Protein AF-A0A7W7VA38-F1 (afdb_monomer)

Mean predicted aligned error: 7.82 Å

Foldseek 3Di:
DDPPPPLLPLLVLLFVLLQLLQPVVDPPRPGHDPVSSVCSVVLLVVLVVVDLQVSLCVSQVDPDPGRDPSSSVSSVVSNVSSVVSRD

Secondary structure (DSSP, 8-state):
---------HHHHHHHHHHHHHHTTSTT--S--HHHHTTHHHHHHHHHTT-HHHHHHHHHT--SSS--HHHHHHHHHHHHHHHHHT-

Solvent-accessible surface area (backbone atoms only — not comparable to full-atom values): 4952 Å² total; per-residue (Å²): 136,81,80,72,75,74,68,63,58,63,69,57,53,21,45,52,42,7,20,42,64,61,51,45,88,42,91,90,55,86,67,38,53,72,80,29,44,78,38,7,60,63,49,48,55,32,41,76,69,68,39,52,68,62,32,5,29,68,61,50,70,52,93,55,100,67,58,49,71,75,26,41,54,35,26,52,52,42,37,51,52,50,59,66,59,71,109

Structure (mmCIF, N/CA/C/O backbone):
data_AF-A0A7W7VA38-F1
#
_entry.id   AF-A0A7W7VA38-F1
#
loop_
_atom_site.group_PD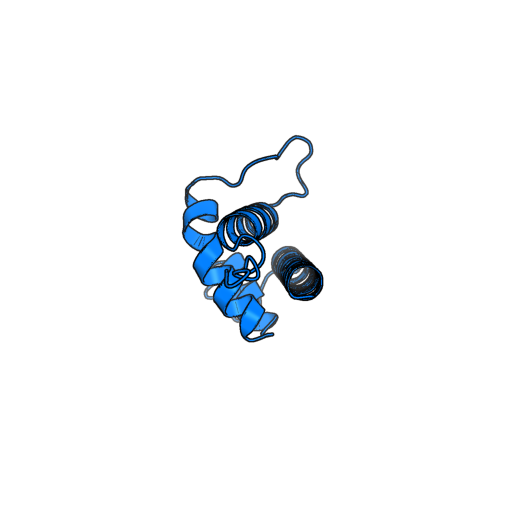B
_atom_site.id
_atom_site.type_symbol
_atom_site.label_atom_id
_atom_site.label_alt_id
_atom_site.label_comp_id
_atom_site.label_asym_id
_atom_site.label_entity_id
_atom_site.label_seq_id
_atom_site.pdbx_PDB_ins_code
_atom_site.Cartn_x
_atom_site.Cartn_y
_atom_site.Cartn_z
_atom_site.occupancy
_atom_site.B_iso_or_equiv
_atom_site.auth_seq_id
_atom_site.auth_comp_id
_atom_site.auth_asym_id
_atom_site.auth_atom_id
_atom_site.pdbx_PDB_model_num
ATOM 1 N N . MET A 1 1 ? 0.260 -33.237 14.502 1.00 35.88 1 MET A N 1
ATOM 2 C CA . MET A 1 1 ? -0.185 -31.874 14.854 1.00 35.88 1 MET A CA 1
ATOM 3 C C . MET A 1 1 ? 0.648 -30.936 14.007 1.00 35.88 1 MET A C 1
ATOM 5 O O . MET A 1 1 ? 1.784 -30.659 14.357 1.00 35.88 1 MET A O 1
ATOM 9 N N . THR A 1 2 ? 0.158 -30.613 12.814 1.00 34.94 2 THR A N 1
ATOM 10 C CA . THR A 1 2 ? 0.887 -29.778 11.858 1.00 34.94 2 THR A CA 1
ATOM 11 C C . THR A 1 2 ? 0.635 -28.337 12.259 1.00 34.94 2 THR A C 1
ATOM 13 O O . THR A 1 2 ? -0.503 -27.877 12.191 1.00 34.94 2 THR A O 1
ATOM 16 N N . THR A 1 3 ? 1.667 -27.661 12.750 1.00 40.47 3 THR A N 1
ATOM 17 C CA . THR A 1 3 ? 1.683 -26.211 12.918 1.00 40.47 3 THR A CA 1
ATOM 18 C C . THR A 1 3 ? 1.477 -25.600 11.540 1.00 40.47 3 THR A C 1
ATOM 20 O O . THR A 1 3 ? 2.385 -25.579 10.712 1.00 40.47 3 THR A O 1
ATOM 23 N N . ALA A 1 4 ? 0.243 -25.175 11.266 1.00 44.69 4 ALA A N 1
ATOM 24 C CA . ALA A 1 4 ? -0.004 -24.195 10.231 1.00 44.69 4 ALA A CA 1
ATOM 25 C C . ALA A 1 4 ? 0.843 -22.986 10.622 1.00 44.69 4 ALA A C 1
ATOM 27 O O . ALA A 1 4 ? 0.590 -22.358 11.645 1.00 44.69 4 ALA A O 1
ATOM 28 N N . VAL A 1 5 ? 1.917 -22.744 9.875 1.00 44.47 5 VAL A N 1
ATOM 29 C CA . VAL A 1 5 ? 2.564 -21.441 9.887 1.00 44.47 5 VAL A CA 1
ATOM 30 C C . VAL A 1 5 ? 1.446 -20.490 9.462 1.00 44.47 5 VAL A C 1
ATOM 32 O O . VAL A 1 5 ? 0.924 -20.600 8.350 1.00 44.47 5 VAL A O 1
ATOM 35 N N . GLU A 1 6 ? 0.939 -19.704 10.410 1.00 42.94 6 GLU A N 1
ATOM 36 C CA . GLU A 1 6 ? 0.047 -18.589 10.127 1.00 42.94 6 GLU A CA 1
ATOM 37 C C . GLU A 1 6 ? 0.789 -17.753 9.091 1.00 42.94 6 GLU A C 1
ATOM 39 O O . GLU A 1 6 ? 1.800 -17.121 9.392 1.00 42.94 6 GLU A O 1
ATOM 44 N N . ALA A 1 7 ? 0.358 -17.844 7.829 1.00 47.22 7 ALA A N 1
ATOM 45 C CA . ALA A 1 7 ? 0.718 -16.838 6.855 1.00 47.22 7 ALA A CA 1
ATOM 46 C C . ALA A 1 7 ? 0.358 -15.504 7.522 1.00 47.22 7 ALA A C 1
ATOM 48 O O . ALA A 1 7 ? -0.770 -15.409 8.015 1.00 47.22 7 ALA A O 1
ATOM 49 N N . PRO A 1 8 ? 1.289 -14.541 7.610 1.00 51.34 8 PRO A N 1
ATOM 50 C CA . PRO A 1 8 ? 1.056 -13.276 8.299 1.00 51.34 8 PRO A CA 1
ATOM 51 C C . PRO A 1 8 ? -0.313 -12.753 7.873 1.00 51.34 8 PRO A C 1
ATOM 53 O O . PRO A 1 8 ? -0.577 -12.679 6.668 1.00 51.34 8 PRO A O 1
ATOM 56 N N . ASP A 1 9 ? -1.198 -12.538 8.856 1.00 66.19 9 ASP A N 1
ATOM 57 C CA . ASP A 1 9 ? -2.639 -12.325 8.693 1.00 66.19 9 ASP A CA 1
ATOM 58 C C . ASP A 1 9 ? -2.913 -11.420 7.490 1.00 66.19 9 ASP A C 1
ATOM 60 O O . ASP A 1 9 ? -2.810 -10.193 7.549 1.00 66.19 9 ASP A O 1
ATOM 64 N N . THR A 1 10 ? -3.221 -12.035 6.346 1.00 74.44 10 THR A N 1
ATOM 65 C CA . THR A 1 10 ? -3.269 -11.316 5.066 1.00 74.44 10 THR A CA 1
ATOM 66 C C . THR A 1 10 ? -4.329 -10.219 5.125 1.00 74.44 10 THR A C 1
ATOM 68 O O . THR A 1 10 ? -4.165 -9.156 4.538 1.00 74.44 10 THR A O 1
ATOM 71 N N . ALA A 1 11 ? -5.374 -10.436 5.927 1.00 79.81 11 ALA A N 1
ATOM 72 C CA . ALA A 1 11 ? -6.418 -9.465 6.214 1.00 79.81 11 ALA A CA 1
ATOM 73 C C . ALA A 1 11 ? -5.920 -8.223 6.984 1.00 79.81 11 ALA A C 1
ATOM 75 O O . ALA A 1 11 ? -6.412 -7.119 6.730 1.00 79.81 11 ALA A O 1
ATOM 76 N N . ASP A 1 12 ? -4.965 -8.374 7.906 1.00 82.56 12 ASP A N 1
ATOM 77 C CA . ASP A 1 12 ? -4.378 -7.251 8.649 1.00 82.56 12 ASP A CA 1
ATOM 78 C C . ASP A 1 12 ? -3.443 -6.441 7.741 1.00 82.56 12 ASP A C 1
ATOM 80 O O . ASP A 1 12 ? -3.554 -5.213 7.641 1.00 82.56 12 ASP A O 1
ATOM 84 N N . LEU A 1 13 ? -2.632 -7.143 6.943 1.00 84.19 13 LEU A N 1
ATOM 85 C CA . LEU A 1 13 ? -1.767 -6.531 5.937 1.00 84.19 13 LEU A CA 1
ATOM 86 C C . LEU A 1 13 ? -2.581 -5.778 4.868 1.00 84.19 13 LEU A C 1
ATOM 88 O O . LEU A 1 13 ? -2.260 -4.640 4.522 1.00 84.19 13 LEU A O 1
ATOM 92 N N . GLU A 1 14 ? -3.690 -6.352 4.396 1.00 87.56 14 GLU A N 1
ATOM 93 C CA . GLU A 1 14 ? -4.632 -5.691 3.484 1.00 87.56 14 GLU A CA 1
ATOM 94 C C . GLU A 1 14 ? -5.209 -4.399 4.082 1.00 87.56 14 GLU A C 1
ATOM 96 O O . GLU A 1 14 ? -5.308 -3.383 3.380 1.00 87.56 14 GLU A O 1
ATOM 101 N N . GLN A 1 15 ? -5.583 -4.408 5.367 1.00 85.25 15 GLN A N 1
ATOM 102 C CA . GLN A 1 15 ? -6.103 -3.222 6.057 1.00 85.25 15 GLN A CA 1
ATOM 103 C C . GLN A 1 15 ? -5.037 -2.140 6.219 1.00 85.25 15 GLN A C 1
ATOM 105 O O . GLN A 1 15 ? -5.326 -0.958 5.991 1.00 85.25 15 GLN A O 1
ATOM 110 N N . LEU A 1 16 ? -3.808 -2.527 6.556 1.00 86.50 16 LEU A N 1
ATOM 111 C CA . LEU A 1 16 ? -2.681 -1.613 6.693 1.00 86.50 16 LEU A CA 1
ATOM 112 C C . LEU A 1 16 ? -2.331 -0.956 5.350 1.00 86.50 16 LEU A C 1
ATOM 114 O O . LEU A 1 16 ? -2.250 0.272 5.257 1.00 86.50 16 LEU A O 1
ATOM 118 N N . ILE A 1 17 ? -2.238 -1.747 4.280 1.00 89.19 17 ILE A N 1
ATOM 119 C CA . ILE A 1 17 ? -2.008 -1.267 2.909 1.00 89.19 17 ILE A CA 1
ATOM 120 C C . ILE A 1 17 ? -3.134 -0.330 2.465 1.00 89.19 17 ILE A C 1
ATOM 122 O O . ILE A 1 17 ? -2.888 0.757 1.925 1.00 89.19 17 ILE A O 1
ATOM 126 N N . ALA A 1 18 ? -4.387 -0.705 2.732 1.00 89.44 18 ALA A N 1
ATOM 127 C CA . ALA A 1 18 ? -5.536 0.141 2.441 1.00 89.44 18 ALA A CA 1
ATOM 128 C C . ALA A 1 18 ? -5.474 1.473 3.204 1.00 89.44 18 ALA A C 1
ATOM 130 O O . ALA A 1 18 ? -5.833 2.514 2.641 1.00 89.44 18 ALA A O 1
ATOM 131 N N . LEU A 1 19 ? -5.017 1.469 4.460 1.00 89.06 19 LEU A N 1
ATOM 132 C CA . LEU A 1 19 ? -4.866 2.668 5.283 1.00 89.06 19 LEU A CA 1
ATOM 133 C C . LEU A 1 19 ? -3.800 3.610 4.708 1.00 89.06 19 LEU A C 1
ATOM 135 O O . LEU A 1 19 ? -4.073 4.808 4.547 1.00 89.06 19 LEU A O 1
ATOM 139 N N . ILE A 1 20 ? -2.636 3.071 4.335 1.00 88.25 20 ILE A N 1
ATOM 140 C CA . ILE A 1 20 ? -1.536 3.812 3.697 1.00 88.25 20 ILE A CA 1
ATOM 141 C C . ILE A 1 20 ? -2.026 4.463 2.400 1.00 88.25 20 ILE A C 1
ATOM 143 O O . ILE A 1 20 ? -1.971 5.691 2.248 1.00 88.25 20 ILE A O 1
ATOM 147 N N . ALA A 1 21 ? -2.649 3.677 1.516 1.00 86.44 21 ALA A N 1
ATOM 148 C CA . ALA A 1 21 ? -3.224 4.173 0.268 1.00 86.44 21 ALA A CA 1
ATOM 149 C C . ALA A 1 21 ? -4.272 5.277 0.505 1.00 86.44 21 ALA A C 1
ATOM 151 O O . ALA A 1 21 ? -4.290 6.305 -0.187 1.00 86.44 21 ALA A O 1
ATOM 152 N N . CYS A 1 22 ? -5.106 5.122 1.540 1.00 85.81 22 CYS A N 1
ATOM 153 C CA . CYS A 1 22 ? -6.116 6.102 1.937 1.00 85.81 22 CYS A CA 1
ATOM 154 C C . CYS A 1 22 ? -5.509 7.422 2.457 1.00 85.81 22 CYS A C 1
ATOM 156 O O . CYS A 1 22 ? -6.229 8.415 2.587 1.00 85.81 22 CYS A O 1
ATOM 158 N N . GLY A 1 23 ? -4.207 7.477 2.745 1.00 79.75 23 GLY A N 1
ATOM 159 C CA . GLY A 1 23 ? -3.532 8.644 3.314 1.00 79.75 23 GLY A CA 1
ATOM 160 C C . GLY A 1 23 ? -3.469 8.581 4.833 1.00 79.75 23 GLY A C 1
ATOM 161 O O . GLY A 1 23 ? -4.062 9.428 5.504 1.00 79.75 23 GLY A O 1
ATOM 162 N N . ARG A 1 24 ? -2.760 7.567 5.346 1.00 72.81 24 ARG A N 1
ATOM 163 C CA . ARG A 1 24 ? -2.418 7.377 6.767 1.00 72.81 24 ARG A CA 1
ATOM 164 C C . ARG A 1 24 ? -1.729 8.595 7.396 1.00 72.81 24 ARG A C 1
ATOM 166 O O . ARG A 1 24 ? -1.836 8.797 8.594 1.00 72.81 24 ARG A O 1
ATOM 173 N N . THR A 1 25 ? -1.120 9.458 6.585 1.00 62.56 25 THR A N 1
ATOM 174 C CA . THR A 1 25 ? -0.473 10.721 6.980 1.00 62.56 25 THR A CA 1
ATOM 175 C C . THR A 1 25 ? -1.401 11.771 7.606 1.00 62.56 25 THR A C 1
ATOM 177 O O . THR A 1 25 ? -0.922 12.816 8.037 1.00 62.56 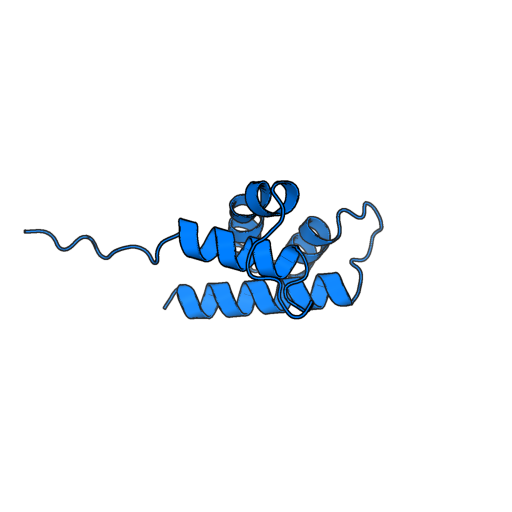25 THR A O 1
ATOM 180 N N . ARG A 1 26 ? -2.719 11.533 7.697 1.00 62.31 26 ARG A N 1
ATOM 181 C CA . ARG A 1 26 ? -3.614 12.393 8.487 1.00 62.31 26 ARG A CA 1
ATOM 182 C C . ARG A 1 26 ? -3.622 11.955 9.960 1.00 62.31 26 ARG A C 1
ATOM 184 O O . ARG A 1 26 ? -4.004 10.813 10.226 1.00 62.31 26 ARG A O 1
ATOM 191 N N . PRO A 1 27 ? -3.284 12.841 10.916 1.00 61.09 27 PRO A N 1
ATOM 192 C CA . PRO A 1 27 ? -3.342 12.509 12.337 1.00 61.09 27 PRO A CA 1
ATOM 193 C C . PRO A 1 27 ? -4.764 12.084 12.735 1.00 61.09 27 PRO A C 1
ATOM 195 O O . PRO A 1 27 ? -5.745 12.697 12.316 1.00 61.09 27 PRO A O 1
ATOM 198 N N . GLY A 1 28 ? -4.871 10.994 13.502 1.00 66.88 28 GLY A N 1
ATOM 199 C CA . GLY A 1 28 ? -6.148 10.405 13.932 1.00 66.88 28 GLY A CA 1
ATOM 200 C C . GLY A 1 28 ? -6.769 9.391 12.961 1.00 66.88 28 GLY A C 1
ATOM 201 O O . GLY A 1 28 ? -7.807 8.807 13.274 1.00 66.88 28 GLY A O 1
ATOM 202 N N . LYS A 1 29 ? -6.156 9.133 11.797 1.00 75.38 29 LYS A N 1
ATOM 203 C CA . LYS A 1 29 ? -6.677 8.154 10.838 1.00 75.38 29 LYS A CA 1
ATOM 204 C C . LYS A 1 29 ? -6.199 6.738 11.162 1.00 75.38 29 LYS A C 1
ATOM 206 O O . LYS A 1 29 ? -5.099 6.343 10.794 1.00 75.38 29 LYS A O 1
ATOM 211 N N . THR A 1 30 ? -7.066 5.966 11.809 1.00 77.31 30 THR A N 1
ATOM 212 C CA . THR A 1 30 ? -6.806 4.565 12.186 1.00 77.31 30 THR A CA 1
ATOM 213 C C . THR A 1 30 ? -7.455 3.549 11.248 1.00 77.31 30 THR A C 1
ATOM 215 O O . THR A 1 30 ? -7.119 2.373 11.302 1.00 77.31 30 THR A O 1
ATOM 218 N N . LYS A 1 31 ? -8.374 3.984 10.371 1.00 79.56 31 LYS A N 1
ATOM 219 C CA . LYS A 1 31 ? -9.073 3.118 9.409 1.00 79.56 31 LYS A CA 1
ATOM 220 C C . LYS A 1 31 ? -9.101 3.719 8.005 1.00 79.56 31 LYS A C 1
ATOM 222 O O . LYS A 1 31 ? -9.221 4.936 7.819 1.00 79.56 31 LYS A O 1
ATOM 227 N N . ALA A 1 32 ? -8.992 2.851 7.003 1.00 83.50 32 ALA A N 1
ATOM 228 C CA . ALA A 1 32 ? -9.258 3.204 5.616 1.00 83.50 32 ALA A CA 1
ATOM 229 C C . ALA A 1 32 ? -10.763 3.458 5.423 1.00 83.50 32 ALA A C 1
ATOM 231 O O . ALA A 1 32 ? -11.589 2.835 6.082 1.00 83.50 32 ALA A O 1
ATOM 232 N N . CYS A 1 33 ? -11.142 4.347 4.502 1.00 83.81 33 CYS A N 1
ATOM 233 C CA . CYS A 1 33 ? -12.544 4.423 4.081 1.00 83.81 33 CYS A CA 1
ATOM 234 C C . CYS A 1 33 ? -12.938 3.146 3.323 1.00 83.81 33 CYS A C 1
ATOM 236 O O . CYS A 1 33 ? -12.069 2.510 2.721 1.00 83.81 33 CYS A O 1
ATOM 238 N N . ASP A 1 34 ? -14.231 2.812 3.252 1.00 82.38 34 ASP A N 1
ATOM 239 C CA . ASP A 1 34 ? -14.729 1.615 2.548 1.00 82.38 34 ASP A CA 1
ATOM 240 C C . ASP A 1 34 ? -14.173 1.467 1.127 1.00 82.38 34 ASP A C 1
ATOM 242 O O . ASP A 1 34 ? -13.851 0.375 0.663 1.00 82.38 34 ASP A O 1
ATOM 246 N N . ARG A 1 35 ? -14.005 2.593 0.426 1.00 82.81 35 ARG A N 1
ATOM 247 C CA . ARG A 1 35 ? -13.459 2.626 -0.935 1.00 82.81 35 ARG A CA 1
ATOM 248 C C . ARG A 1 35 ? -11.992 2.191 -1.003 1.00 82.81 35 ARG A C 1
ATOM 250 O O . ARG A 1 35 ? -11.580 1.647 -2.026 1.00 82.81 35 ARG A O 1
ATOM 257 N N . CYS A 1 36 ? -11.202 2.480 0.026 1.00 84.50 36 CYS A N 1
ATOM 258 C CA . CYS A 1 36 ? -9.806 2.061 0.127 1.00 84.50 36 CYS A CA 1
ATOM 259 C C . CYS A 1 36 ? -9.690 0.659 0.730 1.00 84.50 36 CYS A C 1
ATOM 261 O O . CYS A 1 36 ? -8.902 -0.126 0.218 1.00 84.50 36 CYS A O 1
ATOM 263 N N . ALA A 1 37 ? -10.522 0.319 1.720 1.00 85.00 37 ALA A N 1
ATOM 264 C CA . ALA A 1 37 ? -10.585 -1.019 2.309 1.00 85.00 37 ALA A CA 1
ATOM 265 C C . ALA A 1 37 ? -10.864 -2.094 1.246 1.00 85.00 37 ALA A C 1
ATOM 267 O O . ALA A 1 37 ? -10.112 -3.055 1.128 1.00 85.00 37 ALA A O 1
ATOM 268 N N . LYS A 1 38 ? -11.840 -1.863 0.353 1.00 86.19 38 LYS A N 1
ATOM 269 C CA . LYS A 1 38 ? -12.149 -2.763 -0.779 1.00 86.19 38 LYS A CA 1
ATOM 270 C C . LYS A 1 38 ? -11.005 -2.945 -1.787 1.00 86.19 38 LYS A C 1
ATOM 272 O O . LYS A 1 38 ? -11.110 -3.781 -2.677 1.00 86.19 38 LYS A O 1
ATOM 277 N N . ARG A 1 39 ? -9.948 -2.133 -1.707 1.00 84.25 39 ARG A N 1
ATOM 278 C CA . ARG A 1 39 ? -8.786 -2.183 -2.606 1.00 84.25 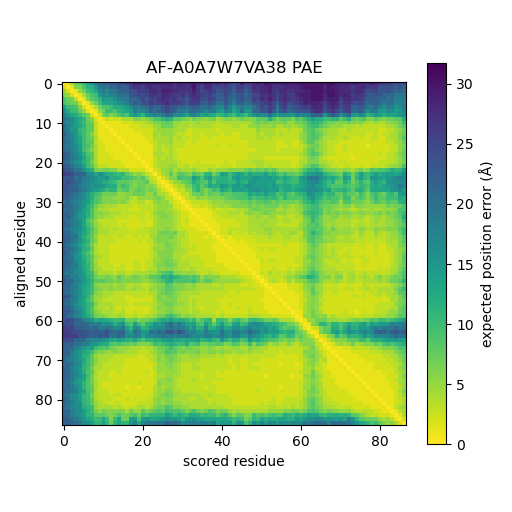39 ARG A CA 1
ATOM 279 C C . ARG A 1 39 ? -7.537 -2.744 -1.944 1.00 84.25 39 ARG A C 1
ATOM 281 O O . ARG A 1 39 ? -6.562 -2.922 -2.662 1.00 84.25 39 ARG A O 1
ATOM 288 N N . GLY A 1 40 ? -7.555 -3.003 -0.633 1.00 84.94 40 GLY A N 1
ATOM 289 C CA . GLY A 1 40 ? -6.399 -3.524 0.104 1.00 84.94 40 GLY A CA 1
ATOM 290 C C . GLY A 1 40 ? -5.808 -4.751 -0.582 1.00 84.94 40 GLY A C 1
ATOM 291 O O . GLY A 1 40 ? -4.637 -4.735 -0.940 1.00 84.94 40 GLY A O 1
ATOM 292 N N . ARG A 1 41 ? -6.664 -5.724 -0.916 1.00 86.62 41 ARG A N 1
ATOM 293 C CA . ARG A 1 41 ? -6.285 -6.934 -1.657 1.00 86.62 41 ARG A CA 1
ATOM 294 C C . ARG A 1 41 ? -5.621 -6.654 -3.007 1.00 86.62 41 ARG A C 1
ATOM 296 O O . ARG A 1 41 ? -4.523 -7.124 -3.255 1.00 86.62 41 ARG A O 1
ATOM 303 N N . ALA A 1 42 ? -6.245 -5.835 -3.853 1.00 87.38 42 ALA A N 1
ATOM 304 C CA . ALA A 1 42 ? -5.679 -5.512 -5.164 1.00 87.38 42 ALA A CA 1
ATOM 305 C C . ALA A 1 42 ? -4.316 -4.807 -5.041 1.00 87.38 42 ALA A C 1
ATOM 307 O O . ALA A 1 42 ? -3.405 -5.061 -5.819 1.00 87.38 42 ALA A O 1
ATOM 308 N N . LEU A 1 43 ? -4.162 -3.915 -4.057 1.00 87.62 43 LEU A N 1
ATOM 309 C CA . LEU A 1 43 ? -2.896 -3.229 -3.793 1.00 87.62 43 LEU A CA 1
ATOM 310 C C . LEU A 1 43 ? -1.828 -4.182 -3.247 1.00 87.62 43 LEU A C 1
ATOM 312 O O . LEU A 1 43 ? -0.665 -4.041 -3.614 1.00 87.62 43 LEU A O 1
ATOM 316 N N . LEU A 1 44 ? -2.218 -5.153 -2.421 1.00 87.75 44 LEU A N 1
ATOM 317 C CA . LEU A 1 44 ? -1.337 -6.213 -1.942 1.00 87.75 44 LEU A CA 1
ATOM 318 C C . LEU A 1 44 ? -0.811 -7.065 -3.107 1.00 87.75 44 LEU A C 1
ATOM 320 O O . LEU A 1 44 ? 0.384 -7.327 -3.173 1.00 87.75 44 LEU A O 1
ATOM 324 N N . GLU A 1 45 ? -1.667 -7.426 -4.065 1.00 87.31 45 GLU A N 1
ATOM 325 C CA . GLU A 1 45 ? -1.251 -8.156 -5.271 1.00 87.31 45 GLU A CA 1
ATOM 326 C C . GLU A 1 45 ? -0.220 -7.357 -6.090 1.00 87.31 45 GLU A C 1
ATOM 328 O O . GLU A 1 45 ? 0.792 -7.906 -6.522 1.00 87.31 45 GLU A O 1
ATOM 333 N N . PHE A 1 46 ? -0.407 -6.042 -6.247 1.00 87.31 46 PHE A N 1
ATOM 334 C CA . PHE A 1 46 ? 0.593 -5.184 -6.900 1.00 87.31 46 PHE A CA 1
ATOM 335 C C . PHE A 1 46 ? 1.898 -5.058 -6.100 1.00 87.31 46 PHE A C 1
ATOM 337 O O . PHE A 1 46 ? 2.974 -5.000 -6.703 1.00 87.31 46 PHE A O 1
ATOM 344 N N . ALA A 1 47 ? 1.817 -5.026 -4.767 1.00 86.94 47 ALA A N 1
ATOM 345 C CA . ALA A 1 47 ? 2.986 -5.008 -3.890 1.00 86.94 47 ALA A CA 1
ATOM 346 C C . ALA A 1 47 ? 3.796 -6.308 -4.013 1.00 86.94 47 ALA A C 1
ATOM 348 O O . ALA A 1 47 ? 5.015 -6.246 -4.155 1.00 86.94 47 ALA A O 1
ATOM 349 N N . ALA A 1 48 ? 3.121 -7.460 -4.084 1.00 85.81 48 ALA A N 1
ATOM 350 C CA . ALA A 1 48 ? 3.744 -8.766 -4.300 1.00 85.81 48 ALA A CA 1
ATOM 351 C C . ALA A 1 48 ? 4.479 -8.871 -5.648 1.00 85.81 48 ALA A C 1
ATOM 353 O O . ALA A 1 48 ? 5.489 -9.562 -5.754 1.00 85.81 48 ALA A O 1
ATOM 354 N N . LEU A 1 49 ? 4.011 -8.151 -6.672 1.00 85.31 49 LEU A N 1
ATOM 355 C CA . LEU A 1 49 ? 4.692 -8.048 -7.968 1.00 85.31 49 LEU A CA 1
ATOM 356 C C . LEU A 1 49 ? 5.924 -7.120 -7.939 1.00 85.31 49 LEU A C 1
ATOM 358 O O . LEU A 1 49 ? 6.665 -7.076 -8.919 1.00 85.31 49 LEU A O 1
ATOM 362 N N . GLY A 1 50 ? 6.135 -6.345 -6.868 1.00 80.19 50 GLY A N 1
ATOM 363 C CA . GLY A 1 50 ? 7.278 -5.433 -6.723 1.00 80.19 50 GLY A CA 1
ATOM 364 C C . GLY A 1 50 ? 7.247 -4.212 -7.652 1.00 80.19 50 GLY A C 1
ATOM 365 O O . GLY A 1 50 ? 8.269 -3.563 -7.871 1.00 80.19 50 GLY A O 1
ATOM 366 N N . THR A 1 51 ? 6.086 -3.879 -8.224 1.00 85.31 51 THR A N 1
ATOM 367 C CA . THR A 1 51 ? 5.965 -2.829 -9.250 1.00 85.31 51 THR A CA 1
ATOM 368 C C . THR A 1 51 ? 5.514 -1.493 -8.653 1.00 85.31 51 THR A C 1
ATOM 370 O O . THR A 1 51 ? 4.321 -1.214 -8.534 1.00 85.31 51 THR A O 1
ATOM 373 N N . ILE A 1 52 ? 6.472 -0.622 -8.309 1.00 86.44 52 ILE A N 1
ATOM 374 C CA . ILE A 1 52 ? 6.186 0.698 -7.707 1.00 86.44 52 ILE A CA 1
ATOM 375 C C . ILE A 1 52 ? 5.284 1.545 -8.617 1.00 86.44 52 ILE A C 1
ATOM 377 O O . ILE A 1 52 ? 4.307 2.116 -8.139 1.00 86.44 52 ILE A O 1
ATOM 381 N N . ASP A 1 53 ? 5.565 1.612 -9.922 1.00 82.69 53 ASP A N 1
ATOM 382 C CA . ASP A 1 53 ? 4.786 2.430 -10.862 1.00 82.69 53 ASP A CA 1
ATOM 383 C C . ASP A 1 53 ? 3.329 1.967 -10.998 1.00 82.69 53 ASP A C 1
ATOM 385 O O . ASP A 1 53 ? 2.412 2.791 -10.953 1.00 82.69 53 ASP A O 1
ATOM 389 N N . ALA A 1 54 ? 3.098 0.654 -11.115 1.00 84.06 54 ALA A N 1
ATOM 390 C CA . ALA A 1 54 ? 1.751 0.094 -11.230 1.00 84.06 54 ALA A CA 1
ATOM 391 C C . ALA A 1 54 ? 0.964 0.260 -9.923 1.00 84.06 54 ALA A C 1
ATOM 393 O O . ALA A 1 54 ? -0.206 0.653 -9.944 1.00 84.06 54 ALA A O 1
ATOM 394 N N . LEU A 1 55 ? 1.625 0.048 -8.782 1.00 87.62 55 LEU A N 1
ATOM 395 C CA . LEU A 1 55 ? 1.042 0.275 -7.466 1.00 87.62 55 LEU A CA 1
ATOM 396 C C . LEU A 1 55 ? 0.692 1.758 -7.261 1.00 87.62 55 LEU A C 1
ATOM 398 O O . LEU A 1 55 ? -0.430 2.090 -6.871 1.00 87.62 55 LEU A O 1
ATOM 402 N N . ALA A 1 56 ? 1.606 2.668 -7.598 1.00 87.81 56 ALA A N 1
ATOM 403 C CA . ALA A 1 56 ? 1.374 4.106 -7.519 1.00 87.81 56 ALA A CA 1
ATOM 404 C C . ALA A 1 56 ? 0.220 4.545 -8.433 1.00 87.81 56 ALA A C 1
ATOM 406 O O . ALA A 1 56 ? -0.610 5.359 -8.016 1.00 87.81 56 ALA A O 1
ATOM 407 N N . ALA A 1 57 ? 0.109 3.974 -9.637 1.00 85.62 57 ALA A N 1
ATOM 408 C CA . ALA A 1 57 ? -0.994 4.250 -10.557 1.00 85.62 57 ALA A CA 1
ATOM 409 C C . ALA A 1 57 ? -2.336 3.752 -9.990 1.00 85.62 57 AL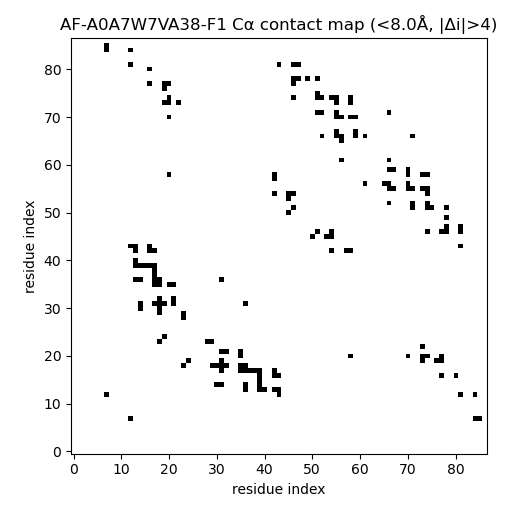A A C 1
ATOM 411 O O . ALA A 1 57 ? -3.331 4.490 -9.984 1.00 85.62 57 ALA A O 1
ATOM 412 N N . ALA A 1 58 ? -2.359 2.544 -9.418 1.00 86.19 58 ALA A N 1
ATOM 413 C CA . ALA A 1 58 ? -3.539 1.973 -8.770 1.00 86.19 58 ALA A CA 1
ATOM 414 C C . ALA A 1 58 ? -4.025 2.830 -7.581 1.00 86.19 58 ALA A C 1
ATOM 416 O O . ALA A 1 58 ? -5.241 3.041 -7.414 1.00 86.19 58 ALA A O 1
ATOM 417 N N . ILE A 1 59 ? -3.090 3.372 -6.790 1.00 86.50 59 ILE A N 1
ATOM 418 C CA . ILE A 1 59 ? -3.365 4.313 -5.692 1.00 86.50 59 ILE A CA 1
ATOM 419 C C . ILE A 1 59 ? -3.906 5.634 -6.245 1.00 86.50 59 ILE A C 1
ATOM 421 O O . ILE A 1 59 ? -4.962 6.093 -5.800 1.00 86.50 59 ILE A O 1
ATOM 425 N N . CYS A 1 60 ? -3.213 6.221 -7.224 1.00 84.06 60 CYS A N 1
ATOM 426 C CA . CYS A 1 60 ? -3.511 7.544 -7.771 1.00 84.06 60 CYS A CA 1
ATOM 427 C C . CYS A 1 60 ? -4.856 7.598 -8.512 1.00 84.06 60 CYS A C 1
ATOM 429 O O . CYS A 1 60 ? -5.458 8.668 -8.578 1.00 84.06 60 CYS A O 1
ATOM 431 N N . ARG A 1 61 ? -5.332 6.468 -9.065 1.00 74.38 61 ARG A N 1
ATOM 432 C CA . ARG A 1 61 ? -6.498 6.401 -9.978 1.00 74.38 61 ARG A CA 1
ATOM 433 C C . ARG A 1 61 ? -6.403 7.374 -11.161 1.00 74.38 61 ARG A C 1
ATOM 435 O O . ARG A 1 61 ? -7.429 7.773 -11.701 1.00 74.38 61 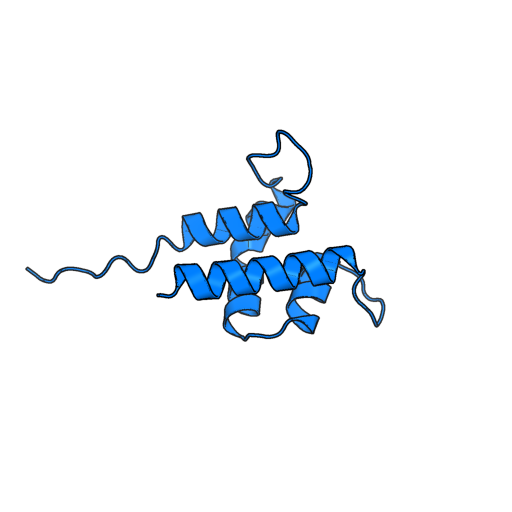ARG A O 1
ATOM 442 N N . SER A 1 62 ? -5.197 7.787 -11.529 1.00 61.62 62 SER A N 1
ATOM 443 C CA . SER A 1 62 ? -4.999 8.706 -12.641 1.00 61.62 62 SER A CA 1
ATOM 444 C C . SER A 1 62 ? -4.796 7.901 -13.912 1.00 61.62 62 SER A C 1
ATOM 446 O O . SER A 1 62 ? -3.933 7.031 -13.955 1.00 61.62 62 SER A O 1
ATOM 448 N N . GLU A 1 63 ? -5.554 8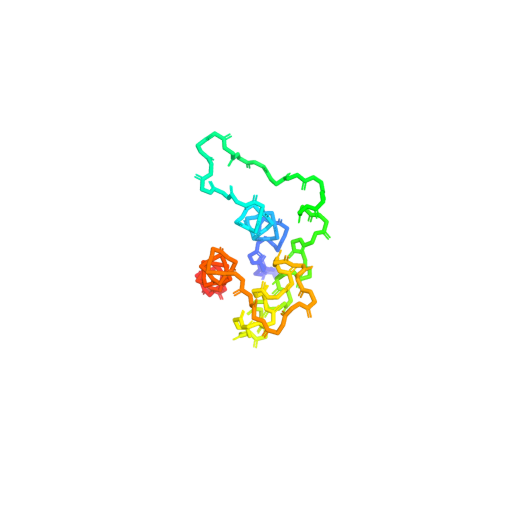.231 -14.953 1.00 55.94 63 GLU A N 1
ATOM 449 C CA . GLU A 1 63 ? -5.310 7.782 -16.335 1.00 55.94 63 GLU A CA 1
ATOM 450 C C . GLU A 1 63 ? -4.124 8.541 -16.969 1.00 55.94 63 GLU A C 1
ATOM 452 O O . GLU A 1 63 ? -3.713 8.287 -18.100 1.00 55.94 63 GLU A O 1
ATOM 457 N N . VAL A 1 64 ? -3.562 9.505 -16.234 1.00 53.94 64 VAL A N 1
ATOM 458 C CA . VAL A 1 64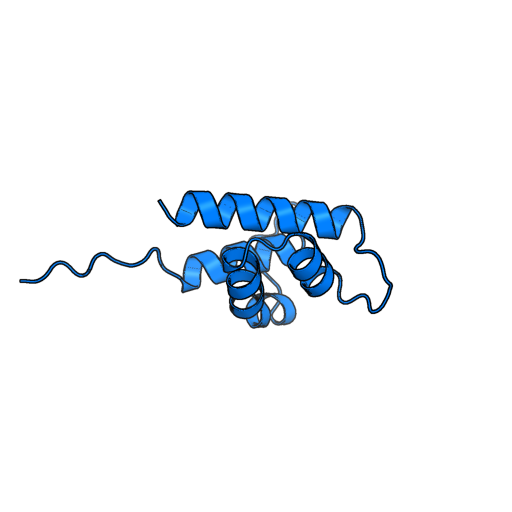 ? -2.427 10.329 -16.645 1.00 53.94 64 VAL A CA 1
ATOM 459 C C . VAL A 1 64 ? -1.137 9.515 -16.527 1.00 53.94 64 VAL A C 1
ATOM 461 O O . VAL A 1 64 ? -0.910 8.867 -15.510 1.00 53.94 64 VAL A O 1
ATOM 464 N N . ARG A 1 65 ? -0.256 9.602 -17.538 1.00 59.44 65 ARG A N 1
ATOM 465 C CA . ARG A 1 65 ? 0.998 8.822 -17.683 1.00 59.44 65 ARG A CA 1
ATOM 466 C C . ARG A 1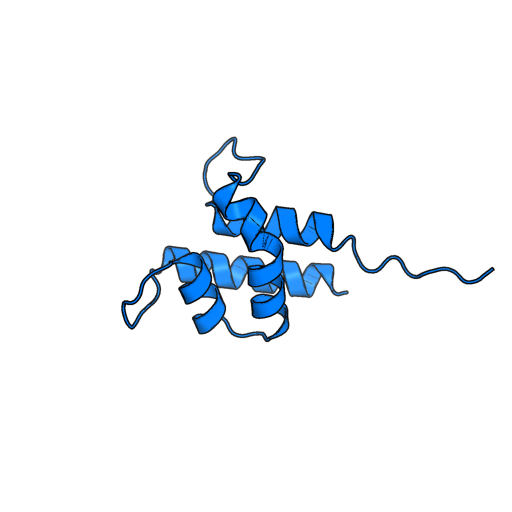 65 ? 1.954 8.823 -16.475 1.00 59.44 65 ARG A C 1
ATOM 468 O O . ARG A 1 65 ? 2.930 8.082 -16.504 1.00 59.44 65 ARG A O 1
ATOM 475 N N . ARG A 1 66 ? 1.738 9.657 -15.450 1.00 70.50 66 ARG A N 1
ATOM 476 C CA . ARG A 1 66 ? 2.605 9.747 -14.270 1.00 70.50 66 ARG A CA 1
ATOM 477 C C . ARG A 1 66 ? 1.791 9.843 -12.982 1.00 70.50 66 ARG A C 1
ATOM 479 O O . ARG A 1 66 ? 0.951 10.730 -12.836 1.00 70.50 66 ARG A O 1
ATOM 486 N N . SER A 1 67 ? 2.094 8.956 -12.037 1.00 81.00 67 SER A N 1
ATOM 487 C CA . SER A 1 67 ? 1.553 8.985 -10.677 1.00 81.00 67 SER A CA 1
ATOM 488 C C . SER A 1 67 ? 2.019 10.229 -9.921 1.00 81.00 67 SER A C 1
ATOM 490 O O . SER A 1 67 ? 3.142 10.703 -10.096 1.00 81.00 67 SER A O 1
ATOM 492 N N . CYS A 1 68 ? 1.150 10.758 -9.061 1.00 85.12 68 CYS A N 1
ATOM 493 C CA . CYS A 1 68 ? 1.466 11.908 -8.224 1.00 85.12 68 CYS A CA 1
ATOM 494 C C . CYS A 1 68 ? 2.589 11.574 -7.220 1.00 85.12 68 CYS A C 1
ATOM 496 O O . CYS A 1 68 ? 2.630 10.450 -6.726 1.00 85.12 68 CYS A O 1
ATOM 498 N N . ALA A 1 69 ? 3.462 12.528 -6.864 1.00 84.75 69 ALA A N 1
ATOM 499 C CA . ALA A 1 69 ? 4.518 12.302 -5.862 1.00 84.75 69 ALA A CA 1
ATOM 500 C C . ALA A 1 69 ? 4.003 11.642 -4.556 1.00 84.75 69 ALA A C 1
ATOM 502 O O . ALA A 1 69 ? 4.518 10.582 -4.204 1.00 84.75 69 ALA A O 1
ATOM 503 N N . PRO A 1 70 ? 2.903 12.110 -3.925 1.00 85.94 70 PRO A N 1
ATOM 504 C CA . PRO A 1 70 ? 2.394 11.459 -2.715 1.00 85.94 70 PRO A CA 1
ATOM 505 C C . PRO A 1 70 ? 1.782 10.071 -2.962 1.00 85.94 70 PRO A C 1
ATOM 507 O O . PRO A 1 70 ? 1.584 9.298 -2.030 1.00 85.94 70 PRO A O 1
ATOM 510 N N . CYS A 1 71 ? 1.443 9.734 -4.207 1.00 87.81 71 CYS A N 1
ATOM 511 C CA . CYS A 1 71 ? 0.975 8.408 -4.597 1.00 87.81 71 CYS A CA 1
ATOM 512 C C . CYS A 1 71 ? 2.151 7.429 -4.728 1.00 87.81 71 CYS A C 1
ATOM 514 O O . CYS A 1 71 ? 2.014 6.265 -4.359 1.00 87.81 71 CYS A O 1
ATOM 516 N N . VAL A 1 72 ? 3.295 7.915 -5.222 1.00 88.75 72 VAL A N 1
ATOM 517 C CA . VAL A 1 72 ? 4.553 7.159 -5.298 1.00 88.75 72 VAL A CA 1
ATOM 518 C C . VAL A 1 72 ? 5.109 6.902 -3.898 1.00 88.75 72 VAL A C 1
ATOM 520 O O . VAL A 1 72 ? 5.463 5.770 -3.593 1.00 88.75 72 VAL A O 1
ATOM 523 N N . GLU A 1 73 ? 5.101 7.904 -3.016 1.00 89.88 73 GLU A N 1
ATOM 524 C CA . GLU A 1 73 ? 5.538 7.738 -1.620 1.00 89.88 73 GLU A CA 1
ATOM 525 C C . GLU A 1 73 ? 4.724 6.663 -0.884 1.00 89.88 73 GLU A C 1
ATOM 527 O O . GLU A 1 73 ? 5.289 5.784 -0.239 1.00 89.88 73 GLU A O 1
ATOM 532 N N . LYS A 1 74 ? 3.397 6.652 -1.064 1.00 89.75 74 LYS A N 1
ATOM 533 C CA . LYS A 1 74 ? 2.535 5.592 -0.515 1.00 89.75 74 LYS A CA 1
ATOM 534 C C . LYS A 1 74 ? 2.841 4.213 -1.094 1.00 89.75 74 LYS A C 1
ATOM 536 O O . LYS A 1 74 ? 2.733 3.227 -0.378 1.00 89.75 74 LYS A O 1
ATOM 541 N N . ALA A 1 75 ? 3.165 4.128 -2.384 1.00 90.44 75 ALA A N 1
ATOM 542 C CA . ALA A 1 75 ? 3.518 2.860 -3.018 1.00 90.44 75 ALA A CA 1
ATOM 543 C C . ALA A 1 75 ? 4.823 2.294 -2.440 1.00 90.44 75 ALA A C 1
ATOM 545 O O . ALA A 1 75 ? 4.896 1.103 -2.149 1.00 90.44 75 ALA A O 1
ATOM 546 N N . LEU A 1 76 ? 5.818 3.156 -2.216 1.00 90.31 76 LEU A N 1
ATOM 547 C CA . LEU A 1 76 ? 7.069 2.789 -1.551 1.00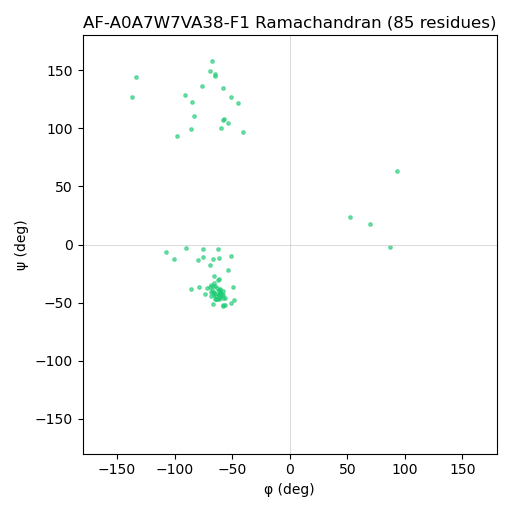 90.31 76 LEU A CA 1
ATOM 548 C C . LEU A 1 76 ? 6.826 2.301 -0.117 1.00 90.31 76 LEU A C 1
ATOM 550 O O . LEU A 1 76 ? 7.335 1.249 0.258 1.00 90.31 76 LEU A O 1
ATOM 554 N N . GLU A 1 77 ? 6.007 3.019 0.657 1.00 90.12 77 GLU A N 1
ATOM 555 C CA . GLU A 1 77 ? 5.643 2.617 2.023 1.00 90.12 77 GLU A CA 1
ATOM 556 C C . GLU A 1 77 ? 4.935 1.251 2.040 1.00 90.12 77 GLU A C 1
ATOM 558 O O . GLU A 1 77 ? 5.289 0.383 2.833 1.00 90.12 77 GLU A O 1
ATOM 563 N N . ILE A 1 78 ? 3.989 1.018 1.123 1.00 89.75 78 ILE A N 1
ATOM 564 C CA . ILE A 1 78 ? 3.290 -0.270 0.988 1.00 89.75 78 ILE A CA 1
ATOM 565 C C . ILE A 1 78 ? 4.267 -1.410 0.677 1.00 89.75 78 ILE A C 1
ATOM 567 O O . ILE A 1 78 ? 4.135 -2.484 1.255 1.00 89.75 78 ILE A O 1
ATOM 571 N N . ILE A 1 79 ? 5.241 -1.194 -0.211 1.00 89.44 79 ILE A N 1
ATOM 572 C CA . ILE A 1 79 ? 6.245 -2.215 -0.548 1.00 89.44 79 ILE A CA 1
ATOM 573 C C . ILE A 1 79 ? 7.177 -2.492 0.637 1.00 89.44 79 ILE A C 1
ATOM 575 O O . ILE A 1 79 ? 7.493 -3.653 0.883 1.00 89.44 79 ILE A O 1
ATOM 579 N N . SER A 1 80 ? 7.582 -1.467 1.397 1.00 88.06 80 SER A N 1
ATOM 580 C CA . SER A 1 80 ? 8.351 -1.664 2.638 1.00 88.06 80 SER A CA 1
ATOM 581 C C . SER A 1 80 ? 7.576 -2.541 3.614 1.00 88.06 80 SER A C 1
ATOM 583 O O . SER A 1 80 ? 8.064 -3.591 4.016 1.00 88.06 80 SER A O 1
ATOM 585 N N . VAL A 1 81 ? 6.325 -2.170 3.897 1.00 87.19 81 VAL A N 1
ATOM 586 C CA . VAL A 1 81 ? 5.446 -2.900 4.818 1.00 87.19 81 VAL A CA 1
ATOM 587 C C . VAL A 1 81 ? 5.200 -4.334 4.353 1.00 87.19 81 VAL A C 1
ATOM 589 O O . VAL A 1 81 ? 5.210 -5.250 5.169 1.00 87.19 81 VAL A O 1
ATOM 592 N N . TYR A 1 82 ? 5.006 -4.547 3.050 1.00 86.56 82 TYR A N 1
ATOM 593 C CA . TYR A 1 82 ? 4.868 -5.886 2.484 1.00 86.56 82 TYR A CA 1
ATOM 594 C C . TYR A 1 82 ? 6.132 -6.728 2.703 1.00 86.56 82 TYR A C 1
ATOM 596 O O . TYR A 1 82 ? 6.032 -7.861 3.156 1.00 86.56 82 TYR A O 1
ATOM 604 N N . ASN A 1 83 ? 7.314 -6.173 2.425 1.00 83.81 83 ASN A N 1
ATOM 605 C CA . ASN A 1 83 ? 8.582 -6.885 2.590 1.00 83.81 83 ASN A CA 1
ATOM 606 C C . ASN A 1 83 ? 8.922 -7.161 4.062 1.00 83.81 83 ASN A C 1
ATOM 608 O O . ASN A 1 83 ? 9.506 -8.197 4.356 1.00 83.81 83 ASN A O 1
ATOM 612 N N . GLU A 1 84 ? 8.575 -6.250 4.973 1.00 82.19 84 GLU A N 1
ATOM 613 C CA . GLU A 1 84 ? 8.750 -6.426 6.421 1.00 82.19 84 GLU A CA 1
ATOM 614 C C . GLU A 1 84 ? 7.764 -7.448 6.997 1.00 82.19 84 GLU A C 1
ATOM 616 O O . GLU A 1 84 ? 8.137 -8.229 7.863 1.00 82.19 84 GLU A O 1
ATOM 621 N N . GLY A 1 85 ? 6.523 -7.470 6.501 1.00 66.56 85 GLY A N 1
ATOM 622 C CA . GLY A 1 85 ? 5.507 -8.443 6.904 1.00 66.56 85 GLY A CA 1
ATOM 623 C C . GLY A 1 85 ? 5.643 -9.819 6.246 1.00 66.56 85 GLY A C 1
ATOM 624 O O . GLY A 1 85 ? 4.974 -10.744 6.684 1.00 66.56 85 GLY A O 1
ATOM 625 N N . ALA A 1 86 ? 6.463 -9.965 5.199 1.00 58.22 86 ALA A N 1
ATOM 626 C CA . ALA A 1 86 ? 6.713 -11.232 4.502 1.00 58.22 86 ALA A CA 1
ATOM 627 C C . ALA A 1 86 ? 7.898 -12.044 5.071 1.00 58.22 86 ALA A C 1
ATOM 629 O O . ALA A 1 86 ? 8.168 -13.133 4.555 1.00 58.22 86 ALA A O 1
ATOM 630 N N . GLN A 1 87 ? 8.610 -11.522 6.079 1.00 47.69 87 GLN A N 1
ATOM 631 C CA . GLN A 1 87 ? 9.675 -12.225 6.814 1.00 47.69 87 GLN A CA 1
ATOM 632 C C . GLN A 1 87 ? 9.143 -12.884 8.085 1.00 47.69 87 GLN A C 1
ATOM 634 O O . GLN A 1 87 ? 9.660 -13.975 8.414 1.00 47.69 87 GLN A O 1
#

Nearest PDB structures (foldseek):
  2jps-assembly1_A  TM=5.860E-01  e=1.633E+00  Saccharomyces cerevisiae
  4ymw-assembly1_C  TM=3.180E-01  e=4.900E+00  Caldanaerobacter subterraneus subsp. tengcongensis MB4
  3dka-assembly1_B  TM=2.466E-01  e=6.814E+00  Bacillus subtilis

Organism: NCBI:txid66895

Radius of gyration: 13.46 Å; Cα contacts (8 Å, |Δi|>4): 95; chains: 1; bounding box: 24×44×32 Å

Sequence (87 aa):
MTTAVEAPDTADLEQLIALIACGRTRPGKTKACDRCAKRGRALLEFAALGTIDALAAAICRSEVRRSCAPCVEKALEIISVYNEGAQ

pLDDT: mean 77.58, std 14.65, range [34.94, 90.44]